Protein AF-A0A964KNL3-F1 (afdb_monomer)

pLDDT: mean 74.84, std 18.41, range [30.81, 94.81]

Nearest PDB structures (foldseek):
  7emg-assembly1_A  TM=8.734E-01  e=2.327E-05  Serratia marcescens
  3s55-assembly1_C  TM=8.716E-01  e=2.327E-05  Mycobacteroides abscessus ATCC 19977
  1q7b-assembly1_B  TM=8.696E-01  e=1.001E-04  Escherichia coli
  1h5q-assembly2_F  TM=8.194E-01  e=2.535E-04  Agaricus bisporus
  3u49-assembly2_D  TM=8.045E-01  e=1.982E-03  Bacillus subtilis

Radius of gyration: 16.19 Å; Cα contacts (8 Å, |Δi|>4): 170; chains: 1; bounding box: 47×32×43 Å

Foldseek 3Di:
DDDPAAEDEFEFDDDFAAPPDPPNPVSLVVSCCRQVVSLVVVCVVCVVVLLVVLHHEYEYAQAAQPPPDPDVDRDDPHRHPSVRVSSPNSVVVQVVVCVVCVRSHYHYYYDHDDPDPPD

Mean predicted aligned error: 9.39 Å

Structure (mmCIF, N/CA/C/O backbone):
data_AF-A0A964KNL3-F1
#
_entry.id   AF-A0A964KNL3-F1
#
loop_
_atom_site.group_PDB
_atom_site.id
_atom_site.type_symbol
_atom_site.label_atom_id
_atom_site.label_alt_id
_atom_site.label_comp_id
_atom_site.label_asym_id
_atom_site.label_entity_id
_atom_site.label_seq_id
_atom_site.pdbx_PDB_ins_code
_atom_site.Cartn_x
_atom_site.Cartn_y
_atom_site.Cartn_z
_atom_site.occupancy
_atom_site.B_iso_or_equiv
_atom_site.auth_seq_id
_atom_site.auth_comp_id
_atom_site.auth_asym_id
_atom_site.auth_atom_id
_atom_site.pdbx_PDB_model_num
ATOM 1 N N . MET A 1 1 ? -28.141 -3.282 12.807 1.00 38.22 1 MET A N 1
ATOM 2 C CA . MET A 1 1 ? -27.153 -4.122 12.101 1.00 38.22 1 MET A CA 1
ATOM 3 C C . MET A 1 1 ? -26.909 -3.483 10.739 1.00 38.22 1 MET A C 1
ATOM 5 O O . MET A 1 1 ? -27.804 -3.511 9.910 1.00 38.22 1 MET A O 1
ATOM 9 N N . SER A 1 2 ? -25.783 -2.789 10.554 1.00 30.81 2 SER A N 1
ATOM 10 C CA . SER A 1 2 ? -25.364 -2.246 9.253 1.00 30.81 2 SER A CA 1
ATOM 11 C C . SER A 1 2 ? -23.851 -2.375 9.176 1.00 30.81 2 SER A C 1
ATOM 13 O O . SER A 1 2 ? -23.124 -1.546 9.717 1.00 30.81 2 SER A O 1
ATOM 15 N N .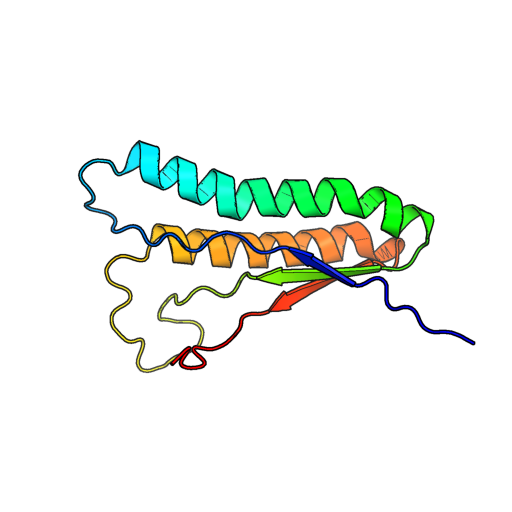 VAL A 1 3 ? -23.409 -3.463 8.556 1.00 38.88 3 VAL A N 1
ATOM 16 C CA . VAL A 1 3 ? -22.016 -3.740 8.213 1.00 38.88 3 VAL A CA 1
ATOM 17 C C . VAL A 1 3 ? -21.571 -2.655 7.229 1.00 38.88 3 VAL A C 1
ATOM 19 O O . VAL A 1 3 ? -22.085 -2.575 6.117 1.00 38.88 3 VAL A O 1
ATOM 22 N N . LYS A 1 4 ? -20.694 -1.750 7.662 1.00 43.31 4 LYS A N 1
ATOM 23 C CA . LYS A 1 4 ? -19.875 -0.947 6.753 1.00 43.31 4 LYS A CA 1
ATOM 24 C C . LYS A 1 4 ? -18.452 -1.418 6.979 1.00 43.31 4 LYS A C 1
ATOM 26 O O . LYS A 1 4 ? -17.779 -0.889 7.859 1.00 43.31 4 LYS A O 1
ATOM 31 N N . ASP A 1 5 ? -18.046 -2.445 6.244 1.00 50.97 5 ASP A N 1
ATOM 32 C CA . ASP A 1 5 ? -16.667 -2.923 6.257 1.00 50.97 5 ASP A CA 1
ATOM 33 C C . ASP A 1 5 ? -15.746 -1.737 5.932 1.00 50.97 5 ASP A C 1
ATOM 35 O O . ASP A 1 5 ? -15.858 -1.115 4.870 1.00 50.97 5 ASP A O 1
ATOM 39 N N . LYS A 1 6 ? -14.880 -1.354 6.877 1.00 68.06 6 LYS A N 1
ATOM 40 C CA . LYS A 1 6 ? -13.940 -0.233 6.719 1.00 68.06 6 LYS A CA 1
ATOM 41 C C . LYS A 1 6 ? -12.730 -0.721 5.938 1.00 68.06 6 LYS A C 1
ATOM 43 O O . LYS A 1 6 ? -11.676 -0.999 6.505 1.00 68.06 6 LYS A O 1
ATOM 48 N N . VAL A 1 7 ? -12.928 -0.874 4.635 1.00 74.19 7 VAL A N 1
ATOM 49 C CA . VAL A 1 7 ? -11.898 -1.332 3.705 1.00 74.19 7 VAL A CA 1
ATOM 50 C C . VAL A 1 7 ? -11.207 -0.125 3.079 1.00 74.19 7 VAL A C 1
ATOM 52 O O . VAL A 1 7 ? -11.860 0.710 2.455 1.00 74.19 7 VAL A O 1
ATOM 55 N N . VAL A 1 8 ? -9.883 -0.050 3.198 1.00 76.81 8 VAL A N 1
ATOM 56 C CA . VAL A 1 8 ? -9.057 0.910 2.454 1.00 76.81 8 VAL A CA 1
ATOM 57 C C . VAL A 1 8 ? -8.187 0.159 1.456 1.00 76.81 8 VAL A C 1
ATOM 59 O O . VAL A 1 8 ? -7.520 -0.808 1.815 1.00 76.81 8 VAL A O 1
ATOM 62 N N . VAL A 1 9 ? -8.176 0.614 0.202 1.00 76.62 9 VAL A N 1
ATOM 63 C CA . VAL A 1 9 ? -7.334 0.054 -0.863 1.00 76.62 9 VAL A CA 1
ATOM 64 C C . VAL A 1 9 ? -6.187 1.015 -1.158 1.00 76.62 9 VAL A C 1
ATOM 66 O O . VAL A 1 9 ? -6.420 2.173 -1.497 1.00 76.62 9 VAL A O 1
ATOM 69 N N . ILE A 1 10 ? -4.950 0.530 -1.058 1.00 74.81 10 ILE A N 1
ATOM 70 C CA . ILE A 1 10 ? -3.729 1.299 -1.308 1.00 74.81 10 ILE A CA 1
ATOM 71 C C . ILE A 1 10 ? -2.994 0.680 -2.501 1.00 74.81 10 ILE A C 1
ATOM 73 O O . ILE A 1 10 ? -2.502 -0.451 -2.447 1.00 74.81 10 ILE A O 1
ATOM 77 N N . SER A 1 11 ? -2.915 1.438 -3.597 1.00 63.72 11 SER A N 1
ATOM 78 C CA . SER A 1 11 ? -2.234 1.033 -4.830 1.00 63.72 11 SER A CA 1
ATOM 79 C C . SER A 1 11 ? -0.983 1.873 -5.068 1.00 63.72 11 SER A C 1
ATOM 81 O O . SER A 1 11 ? -1.066 3.094 -5.144 1.00 63.72 11 SER A O 1
ATOM 83 N N . GLY A 1 12 ? 0.158 1.215 -5.288 1.00 59.44 12 GLY A N 1
ATOM 84 C CA . GLY A 1 12 ? 1.319 1.835 -5.938 1.00 59.44 12 GLY A CA 1
ATOM 85 C C . GLY A 1 12 ? 1.100 2.000 -7.450 1.00 59.44 12 GLY A C 1
ATOM 86 O O . GLY A 1 12 ? 0.296 1.276 -8.044 1.00 59.44 12 GLY A O 1
ATOM 87 N N . GLY A 1 13 ? 1.813 2.935 -8.078 1.00 57.78 13 GLY A N 1
ATOM 88 C CA . GLY A 1 13 ? 1.765 3.177 -9.524 1.00 57.78 13 GLY A CA 1
ATOM 89 C C . GLY A 1 13 ? 2.446 2.075 -10.351 1.00 57.78 13 GLY A C 1
ATOM 90 O O . GLY A 1 13 ? 3.283 1.312 -9.863 1.00 57.78 13 GLY A O 1
ATOM 91 N N . ALA A 1 14 ? 2.092 1.970 -11.634 1.00 55.34 14 ALA A N 1
ATOM 92 C CA . ALA A 1 14 ? 2.738 1.050 -12.570 1.00 55.34 14 ALA A CA 1
ATOM 93 C C . ALA A 1 14 ? 3.836 1.777 -13.356 1.00 55.34 14 ALA A C 1
ATOM 95 O O . ALA A 1 14 ? 3.554 2.494 -14.311 1.00 55.34 14 ALA A O 1
ATOM 96 N N . VAL A 1 15 ? 5.092 1.587 -12.954 1.00 56.59 15 VAL A N 1
ATOM 97 C CA . VAL A 1 15 ? 6.265 1.995 -13.737 1.00 56.59 15 VAL A CA 1
ATOM 98 C C . VAL A 1 15 ? 7.262 0.837 -13.697 1.00 56.59 15 VAL A C 1
ATOM 100 O O . VAL A 1 15 ? 7.782 0.494 -12.635 1.00 56.59 15 VAL A O 1
ATOM 103 N N . ALA A 1 16 ? 7.465 0.190 -14.845 1.00 58.56 16 ALA A N 1
ATOM 104 C CA . ALA A 1 16 ? 8.464 -0.857 -15.034 1.00 58.56 16 ALA A CA 1
ATOM 105 C C . ALA A 1 16 ? 9.791 -0.223 -15.464 1.00 58.56 16 ALA A C 1
ATOM 107 O O . ALA A 1 16 ? 9.801 0.674 -16.306 1.00 58.56 16 ALA A O 1
ATOM 108 N N . LEU A 1 17 ? 10.893 -0.672 -14.863 1.00 57.78 17 LEU A N 1
ATOM 109 C CA . LEU A 1 17 ? 12.239 -0.199 -15.173 1.00 57.78 17 LEU A CA 1
ATOM 110 C C . LEU A 1 17 ? 13.178 -1.371 -15.396 1.00 57.78 17 LEU A C 1
ATOM 112 O O . LEU A 1 17 ? 13.269 -2.284 -14.564 1.00 57.78 17 LEU A O 1
ATOM 116 N N . ALA A 1 18 ? 13.875 -1.303 -16.527 1.00 60.44 18 ALA A N 1
ATOM 117 C CA . ALA A 1 18 ? 14.980 -2.178 -16.855 1.00 60.44 18 ALA A CA 1
ATOM 118 C C . ALA A 1 18 ? 16.244 -1.738 -16.114 1.00 60.44 18 ALA A C 1
ATOM 120 O O . ALA A 1 18 ? 16.448 -0.552 -15.865 1.00 60.44 18 ALA A O 1
ATOM 121 N N . ALA A 1 19 ? 17.084 -2.706 -15.752 1.00 60.03 19 ALA A N 1
ATOM 122 C CA . ALA A 1 19 ? 18.297 -2.455 -14.975 1.00 60.03 19 ALA A CA 1
ATOM 123 C C . ALA A 1 19 ? 19.370 -1.663 -15.751 1.00 60.03 19 ALA A C 1
ATOM 125 O O . ALA A 1 19 ? 20.289 -1.130 -15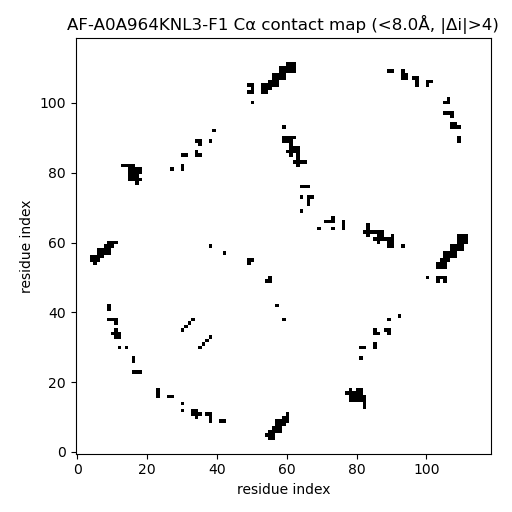.142 1.00 60.03 19 ALA A O 1
ATOM 126 N N . ASP A 1 20 ? 19.254 -1.578 -17.076 1.00 63.00 20 ASP A N 1
ATOM 127 C CA . ASP A 1 20 ? 20.190 -0.935 -18.002 1.0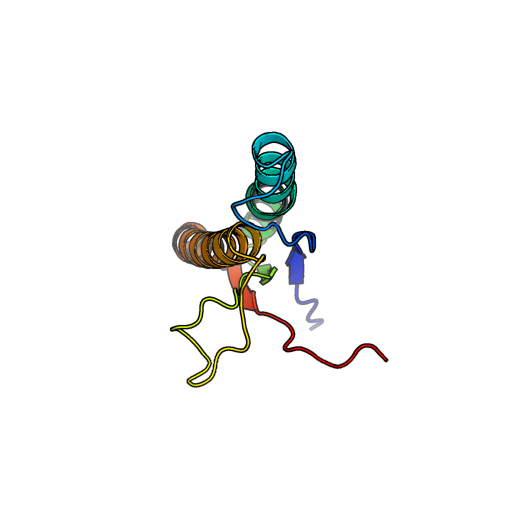0 63.00 20 ASP A CA 1
ATOM 128 C C . ASP A 1 20 ? 19.713 0.441 -18.510 1.00 63.00 20 ASP A C 1
ATOM 130 O O . ASP A 1 20 ? 20.281 0.990 -19.454 1.00 63.00 20 ASP A O 1
ATOM 134 N N . SER A 1 21 ? 18.674 1.029 -17.904 1.00 66.06 21 SER A N 1
ATOM 135 C CA . SER A 1 21 ? 18.131 2.314 -18.358 1.00 66.06 21 SER A CA 1
ATOM 136 C C . SER A 1 21 ? 19.114 3.481 -18.162 1.00 66.06 21 SER A C 1
ATOM 138 O O . SER A 1 21 ? 19.718 3.617 -17.102 1.00 66.06 21 SER A O 1
ATOM 140 N N . VAL A 1 22 ? 19.207 4.378 -19.152 1.00 59.31 22 VAL A N 1
ATOM 141 C CA . VAL A 1 22 ? 20.150 5.523 -19.190 1.00 59.31 22 VAL A CA 1
ATOM 142 C C . VAL A 1 22 ? 19.893 6.573 -18.084 1.00 59.31 22 VAL A C 1
ATOM 144 O O . VAL A 1 22 ? 20.790 7.338 -17.751 1.00 59.31 22 VAL A O 1
ATOM 147 N N . ASP A 1 23 ? 18.705 6.566 -17.467 1.00 69.50 23 ASP A N 1
ATOM 148 C CA . ASP A 1 23 ? 18.330 7.360 -16.277 1.00 69.50 23 ASP A CA 1
ATOM 149 C C . ASP A 1 23 ? 17.908 6.436 -15.113 1.00 69.50 23 ASP A C 1
ATOM 151 O O . ASP A 1 23 ? 16.826 6.556 -14.535 1.00 69.50 23 ASP A O 1
ATOM 155 N N . ALA A 1 24 ? 18.727 5.417 -14.824 1.00 71.69 24 ALA A N 1
ATOM 156 C CA . ALA A 1 24 ? 18.382 4.369 -13.862 1.00 71.69 24 ALA A CA 1
ATOM 157 C C . ALA A 1 24 ? 18.121 4.898 -12.449 1.00 71.69 24 ALA A C 1
ATOM 159 O O . ALA A 1 24 ? 17.192 4.422 -11.807 1.00 71.69 24 ALA A O 1
ATOM 160 N N . GLU A 1 25 ? 18.893 5.870 -11.960 1.00 80.19 25 GLU A N 1
ATOM 161 C CA . GLU A 1 25 ? 18.794 6.330 -10.570 1.00 80.19 25 GLU A CA 1
ATOM 162 C C . GLU A 1 25 ? 17.515 7.135 -10.307 1.00 80.19 25 GLU A C 1
ATOM 164 O O . GLU A 1 25 ? 16.744 6.789 -9.410 1.00 80.19 25 GLU A O 1
ATOM 169 N N . GLY A 1 26 ? 17.244 8.169 -11.113 1.00 82.00 26 GLY A N 1
ATOM 170 C CA . GLY A 1 26 ? 16.066 9.019 -10.934 1.00 82.00 26 GLY A CA 1
ATOM 171 C C . GLY A 1 26 ? 14.766 8.240 -11.122 1.00 82.00 26 GLY A C 1
ATOM 172 O O . GLY A 1 26 ? 13.818 8.370 -10.340 1.00 82.00 26 GLY A O 1
ATOM 173 N N . LEU A 1 27 ? 14.738 7.359 -12.124 1.00 77.88 27 LEU A N 1
ATOM 174 C CA . LEU A 1 27 ? 13.601 6.481 -12.349 1.00 77.88 27 LEU A CA 1
ATOM 175 C C . LEU A 1 27 ? 13.450 5.447 -11.225 1.00 77.88 27 LEU A C 1
ATOM 177 O O . LEU A 1 27 ? 12.332 5.241 -10.746 1.00 77.88 27 LEU A O 1
ATOM 181 N N . PHE A 1 28 ? 14.543 4.826 -10.767 1.00 82.12 28 PHE A N 1
ATOM 182 C CA . PHE A 1 28 ? 14.513 3.888 -9.643 1.00 82.12 28 PHE A CA 1
ATOM 183 C C . PHE A 1 28 ? 13.936 4.551 -8.394 1.00 82.12 28 PHE A C 1
ATOM 185 O O . PHE A 1 28 ? 12.981 4.025 -7.819 1.00 82.12 28 PHE A O 1
ATOM 192 N N . GLN A 1 29 ? 14.439 5.735 -8.031 1.00 86.69 29 GLN A N 1
ATOM 193 C CA . GLN A 1 29 ? 13.952 6.493 -6.881 1.00 86.69 29 GLN A CA 1
ATOM 194 C C . GLN A 1 29 ? 12.456 6.790 -7.009 1.00 86.69 29 GLN A C 1
ATOM 196 O O . GLN A 1 29 ? 11.694 6.514 -6.087 1.00 86.69 29 GLN A O 1
ATOM 201 N N . LYS A 1 30 ? 11.997 7.227 -8.187 1.00 84.81 30 LYS A N 1
ATOM 202 C CA . LYS A 1 30 ? 10.572 7.481 -8.439 1.00 84.81 30 LYS A CA 1
ATOM 203 C C . LYS A 1 30 ? 9.701 6.240 -8.225 1.00 84.81 30 LYS A C 1
ATOM 205 O O . LYS A 1 30 ? 8.593 6.356 -7.695 1.00 84.81 30 LYS A O 1
ATOM 210 N N . VAL A 1 31 ? 10.170 5.058 -8.630 1.00 83.31 31 VAL A N 1
ATOM 211 C CA . VAL A 1 31 ? 9.439 3.796 -8.428 1.00 83.31 31 VAL A CA 1
ATOM 212 C C . VAL A 1 31 ? 9.406 3.401 -6.956 1.00 83.31 31 VAL A C 1
ATOM 214 O O . VAL A 1 31 ? 8.350 2.996 -6.469 1.00 83.31 31 VAL A O 1
ATOM 217 N N . ILE A 1 32 ? 10.514 3.561 -6.232 1.00 87.62 32 ILE A N 1
ATOM 218 C CA . ILE A 1 32 ? 10.574 3.327 -4.784 1.00 87.62 32 ILE A CA 1
ATOM 219 C C . ILE A 1 32 ? 9.637 4.282 -4.038 1.00 87.62 32 ILE A C 1
ATOM 221 O O . ILE A 1 32 ? 8.813 3.826 -3.242 1.00 87.62 32 ILE A O 1
ATOM 225 N N . ASP A 1 33 ? 9.700 5.577 -4.344 1.00 89.38 33 ASP A N 1
ATOM 226 C CA . ASP A 1 33 ? 8.888 6.609 -3.700 1.00 89.38 33 ASP A CA 1
ATOM 227 C C . ASP A 1 33 ? 7.398 6.380 -3.948 1.00 89.38 33 ASP A C 1
ATOM 229 O O . ASP A 1 33 ? 6.580 6.401 -3.031 1.00 89.38 33 ASP A O 1
ATOM 233 N N . THR A 1 34 ? 7.026 6.089 -5.193 1.00 85.69 34 THR A N 1
ATOM 234 C CA . THR A 1 34 ? 5.616 5.881 -5.534 1.00 85.69 34 THR A CA 1
ATOM 235 C C . THR A 1 34 ? 5.081 4.593 -4.913 1.00 85.69 34 THR A C 1
ATOM 237 O O . THR A 1 34 ? 3.985 4.579 -4.354 1.00 85.69 34 THR A O 1
ATOM 240 N N . ASN A 1 35 ? 5.831 3.493 -5.014 1.00 87.00 35 ASN A N 1
ATOM 241 C CA . ASN A 1 35 ? 5.302 2.179 -4.665 1.00 87.00 35 ASN A CA 1
ATOM 242 C C . ASN A 1 35 ? 5.499 1.849 -3.193 1.00 87.00 35 ASN A C 1
ATOM 244 O O . ASN A 1 35 ? 4.542 1.456 -2.533 1.00 87.00 35 ASN A O 1
ATOM 248 N N . ILE A 1 36 ? 6.717 1.985 -2.673 1.00 90.12 36 ILE A N 1
ATOM 249 C CA . ILE A 1 36 ? 7.030 1.599 -1.295 1.00 90.12 36 ILE A CA 1
ATOM 250 C C . ILE A 1 36 ? 6.659 2.738 -0.352 1.00 90.12 36 ILE A C 1
ATOM 252 O O . ILE A 1 36 ? 5.839 2.535 0.544 1.00 90.12 36 ILE A O 1
ATOM 256 N N . VAL A 1 37 ? 7.211 3.936 -0.574 1.00 92.44 37 VAL A N 1
ATOM 257 C CA . VAL A 1 37 ? 6.994 5.076 0.334 1.00 92.44 37 VAL A CA 1
ATOM 258 C C . VAL A 1 37 ? 5.523 5.488 0.327 1.00 92.44 37 VAL A C 1
ATOM 260 O O . VAL A 1 37 ? 4.929 5.625 1.393 1.00 92.44 37 VAL A O 1
ATOM 263 N N . GLY A 1 38 ? 4.897 5.584 -0.849 1.00 90.12 38 GLY A N 1
ATOM 264 C CA . GLY A 1 38 ? 3.466 5.865 -0.975 1.00 90.12 38 GLY A CA 1
ATOM 265 C C . GLY A 1 38 ? 2.584 4.852 -0.238 1.00 90.12 38 GLY A C 1
ATOM 266 O O . GLY A 1 38 ? 1.670 5.249 0.485 1.00 90.12 38 GLY A O 1
ATOM 267 N N . THR A 1 39 ? 2.887 3.552 -0.347 1.00 90.88 39 THR A N 1
ATOM 268 C CA . THR A 1 39 ? 2.125 2.516 0.370 1.00 90.88 39 THR A CA 1
ATOM 269 C C . THR A 1 39 ? 2.304 2.633 1.881 1.00 90.88 39 THR A C 1
ATOM 271 O O . THR A 1 39 ? 1.316 2.614 2.613 1.00 90.88 39 THR A O 1
ATOM 274 N N . PHE A 1 40 ? 3.542 2.802 2.349 1.00 93.62 40 PHE A N 1
ATOM 275 C CA . PHE A 1 40 ? 3.836 2.992 3.769 1.00 93.62 40 PHE A CA 1
ATOM 276 C C . PHE A 1 40 ? 3.105 4.207 4.348 1.00 93.62 40 PHE A C 1
ATOM 278 O O . PHE A 1 40 ? 2.464 4.097 5.390 1.00 93.62 40 PHE A O 1
ATOM 285 N N . LEU A 1 41 ? 3.153 5.353 3.663 1.00 94.12 41 LEU A N 1
ATOM 286 C CA . LEU A 1 41 ? 2.465 6.563 4.113 1.00 94.12 41 LEU A CA 1
ATOM 287 C C . LEU A 1 41 ? 0.946 6.369 4.145 1.00 94.12 41 LEU A C 1
ATOM 289 O O . LEU A 1 41 ? 0.304 6.788 5.107 1.00 94.12 41 LEU A O 1
ATOM 293 N N . GLY A 1 42 ? 0.375 5.693 3.144 1.00 91.12 42 GLY A N 1
ATOM 294 C CA . GLY A 1 42 ? -1.047 5.351 3.134 1.00 91.12 42 GLY A CA 1
ATOM 295 C C . GLY A 1 42 ? -1.453 4.527 4.357 1.00 91.12 42 GLY A C 1
ATOM 296 O O . GLY A 1 42 ? -2.419 4.874 5.032 1.00 91.12 42 GLY A O 1
ATOM 297 N N . VAL A 1 43 ? -0.680 3.486 4.686 1.00 92.75 43 VAL A N 1
ATOM 298 C CA . VAL A 1 43 ? -0.903 2.666 5.887 1.00 92.75 43 VAL A CA 1
ATOM 299 C C . VAL A 1 43 ? -0.776 3.525 7.146 1.00 92.75 43 VAL A C 1
ATOM 301 O O . VAL A 1 43 ? -1.727 3.619 7.918 1.00 92.75 43 VAL A O 1
ATOM 304 N N . LYS A 1 44 ? 0.349 4.235 7.304 1.00 94.50 44 LYS A N 1
ATOM 305 C CA . LYS A 1 44 ? 0.646 5.096 8.459 1.00 94.50 44 LYS A CA 1
ATOM 306 C C . LYS A 1 44 ? -0.483 6.074 8.788 1.00 94.50 44 LYS A C 1
ATOM 308 O O . LYS A 1 44 ? -0.746 6.329 9.957 1.00 94.50 44 LYS A O 1
ATOM 313 N N . HIS A 1 45 ? -1.110 6.673 7.779 1.00 93.88 45 HIS A N 1
ATOM 314 C CA . HIS A 1 45 ? -2.157 7.671 8.000 1.00 93.88 45 HIS A CA 1
ATOM 315 C C . HIS A 1 45 ? -3.529 7.067 8.312 1.00 93.88 45 HIS A C 1
ATOM 317 O O . HIS A 1 45 ? -4.351 7.732 8.938 1.00 93.88 45 HIS A O 1
ATOM 323 N N . VAL A 1 46 ? -3.780 5.828 7.890 1.00 93.06 46 VAL A N 1
ATOM 324 C CA . VAL A 1 46 ? -5.053 5.131 8.114 1.00 93.06 46 VAL A CA 1
ATOM 325 C C . VAL A 1 46 ? -5.069 4.398 9.455 1.00 93.06 46 VAL A C 1
ATOM 327 O O . VAL A 1 46 ? -6.120 4.349 10.097 1.00 93.06 46 VAL A O 1
ATOM 330 N N . LEU A 1 47 ? -3.919 3.874 9.890 1.00 93.56 47 LEU A N 1
ATOM 331 C CA . LEU A 1 47 ? -3.794 3.061 11.101 1.00 93.56 47 LEU A CA 1
ATOM 332 C C . LEU A 1 47 ? -4.400 3.708 12.357 1.00 93.56 47 LEU A C 1
ATOM 334 O O . LEU A 1 47 ? -5.306 3.093 12.918 1.00 93.56 47 LEU A O 1
ATOM 338 N N . PRO A 1 48 ? -4.092 4.972 12.724 1.00 94.19 48 PRO A N 1
ATOM 339 C CA . PRO A 1 48 ? -4.640 5.566 13.948 1.00 94.19 48 PRO A CA 1
ATOM 340 C C . PRO A 1 48 ? -6.174 5.608 13.979 1.00 94.19 48 PRO A C 1
ATOM 342 O O . PRO A 1 48 ? -6.795 5.516 15.037 1.00 94.19 48 PRO A O 1
ATOM 345 N N . TYR A 1 49 ? -6.814 5.746 12.811 1.00 93.31 49 TYR A N 1
ATOM 346 C CA . TYR A 1 49 ? -8.271 5.721 12.716 1.00 93.31 49 TYR A CA 1
ATOM 347 C C . TYR A 1 49 ? -8.825 4.310 12.937 1.00 93.31 49 TYR A C 1
ATOM 349 O O . TYR A 1 49 ? -9.799 4.152 13.672 1.00 93.31 49 TYR A O 1
ATOM 357 N N . MET A 1 50 ? -8.212 3.288 12.334 1.00 94.00 50 MET A N 1
ATOM 358 C CA . MET A 1 50 ? -8.633 1.891 12.498 1.00 94.00 50 MET A CA 1
ATOM 359 C C . MET A 1 50 ? -8.377 1.376 13.919 1.00 94.00 50 MET A C 1
ATOM 361 O O . MET A 1 50 ? -9.271 0.771 14.507 1.00 94.00 50 MET A O 1
ATOM 365 N N . GLU A 1 51 ? -7.223 1.706 14.503 1.00 94.81 51 GLU A N 1
ATOM 366 C CA . GLU A 1 51 ? -6.880 1.428 15.904 1.00 94.81 51 GLU A CA 1
ATOM 367 C C . GLU A 1 51 ? -7.915 2.025 16.863 1.00 94.81 51 GLU A C 1
ATOM 369 O O . GLU A 1 51 ? -8.450 1.326 17.720 1.00 94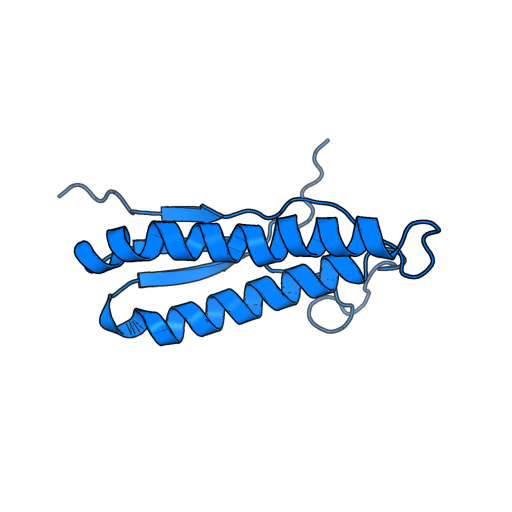.81 51 GLU A O 1
ATOM 374 N N . SER A 1 52 ? -8.287 3.301 16.673 1.00 94.69 52 SER A N 1
ATOM 375 C CA . SER A 1 52 ? -9.291 3.969 17.520 1.00 94.69 52 SER A CA 1
ATOM 376 C C . SER A 1 52 ? -10.671 3.300 17.492 1.00 94.69 52 SER A C 1
ATOM 378 O O . SER A 1 52 ? -11.488 3.502 18.391 1.00 94.69 52 SER A O 1
ATOM 380 N N . LEU A 1 53 ? -10.940 2.513 16.450 1.00 92.31 53 LEU A N 1
ATOM 381 C CA . LEU A 1 53 ? -12.191 1.792 16.244 1.00 92.31 53 LEU A CA 1
ATOM 382 C C . LEU A 1 53 ? -12.076 0.307 16.590 1.00 92.31 53 LEU A C 1
ATOM 384 O O . LEU A 1 53 ? -13.103 -0.372 16.589 1.00 92.31 53 LEU A O 1
ATOM 388 N N . ASN A 1 54 ? -10.859 -0.174 16.863 1.00 93.88 54 ASN A N 1
ATOM 389 C CA . ASN A 1 54 ? -10.515 -1.579 17.050 1.00 93.88 54 ASN A CA 1
ATOM 390 C C . ASN A 1 54 ? -11.079 -2.483 15.932 1.00 93.88 54 ASN A C 1
ATOM 392 O O . ASN A 1 54 ? -11.654 -3.547 16.191 1.00 93.88 54 ASN A O 1
ATOM 396 N N . ASP A 1 55 ? -11.032 -1.983 14.695 1.00 92.38 55 ASP A N 1
ATOM 397 C CA . ASP A 1 55 ? -11.625 -2.623 13.522 1.00 92.38 55 ASP A CA 1
ATOM 398 C C . ASP A 1 55 ? -11.152 -1.946 12.227 1.00 92.38 55 ASP A C 1
ATOM 400 O O . ASP A 1 55 ? -11.258 -0.721 12.070 1.00 92.38 55 ASP A O 1
ATOM 404 N N . GLY A 1 56 ? -10.688 -2.741 11.262 1.00 91.81 56 GLY A N 1
ATOM 405 C CA . GLY A 1 56 ? -10.319 -2.234 9.945 1.00 91.81 56 GLY A CA 1
ATOM 406 C C . GLY A 1 56 ? -9.697 -3.271 9.018 1.00 91.81 56 GLY A C 1
ATOM 407 O O . GLY A 1 56 ? -9.047 -4.224 9.447 1.00 91.81 56 GLY A O 1
ATOM 408 N N . HIS A 1 57 ? -9.863 -3.050 7.714 1.00 93.25 57 HIS A N 1
ATOM 409 C CA . HIS A 1 57 ? -9.242 -3.862 6.675 1.00 93.25 57 HIS A CA 1
ATOM 410 C C . HIS A 1 57 ? -8.461 -2.980 5.698 1.00 93.25 57 HIS A C 1
ATOM 412 O O . HIS A 1 57 ? -9.005 -2.057 5.094 1.00 93.25 57 HIS A O 1
ATOM 418 N N . ILE A 1 58 ? -7.188 -3.293 5.485 1.00 92.00 58 ILE A N 1
ATOM 419 C CA . ILE A 1 58 ? -6.332 -2.633 4.499 1.00 92.00 58 ILE A CA 1
ATOM 420 C C . ILE A 1 58 ? -5.998 -3.639 3.399 1.00 92.00 58 ILE A C 1
ATOM 422 O O . ILE A 1 58 ? -5.547 -4.750 3.666 1.00 92.00 58 ILE A O 1
ATOM 426 N N . ILE A 1 59 ? -6.189 -3.249 2.143 1.00 89.88 59 ILE A N 1
ATOM 427 C CA . ILE A 1 59 ? -5.800 -4.030 0.969 1.00 89.88 59 ILE A CA 1
ATOM 428 C C . ILE A 1 59 ? -4.669 -3.292 0.260 1.00 89.88 59 ILE A C 1
ATOM 430 O O . ILE A 1 59 ? -4.839 -2.150 -0.162 1.00 89.88 59 ILE A O 1
ATOM 434 N N . VAL A 1 60 ? -3.527 -3.953 0.088 1.00 87.25 60 VAL A N 1
ATOM 435 C CA . VAL A 1 60 ? -2.385 -3.436 -0.676 1.00 87.25 60 VAL A CA 1
ATOM 436 C C . VAL A 1 60 ? -2.116 -4.290 -1.912 1.00 87.25 60 VAL A C 1
ATOM 438 O O . VAL A 1 60 ? -2.375 -5.495 -1.926 1.00 87.25 60 VAL A O 1
ATOM 441 N N . PHE A 1 61 ? -1.549 -3.684 -2.955 1.00 83.88 61 PHE A N 1
ATOM 442 C CA . PHE A 1 61 ? -1.186 -4.404 -4.180 1.00 83.88 61 PHE A CA 1
ATOM 443 C C . PHE A 1 61 ? 0.303 -4.750 -4.248 1.00 83.88 61 PHE A C 1
ATOM 445 O O . PHE A 1 61 ? 1.108 -3.954 -4.745 1.00 83.88 61 PHE A O 1
ATOM 452 N N . GLY A 1 62 ? 0.654 -5.954 -3.778 1.00 71.12 62 GLY A N 1
ATOM 453 C CA . GLY A 1 62 ? 2.038 -6.403 -3.563 1.00 71.12 62 GLY A CA 1
ATOM 454 C C . GLY A 1 62 ? 2.462 -7.691 -4.279 1.00 71.12 62 GLY A C 1
ATOM 455 O O . GLY A 1 62 ? 3.445 -8.305 -3.878 1.00 71.12 62 GLY A O 1
ATOM 456 N N . GLN A 1 63 ? 1.767 -8.161 -5.317 1.00 69.38 63 GLN A N 1
ATOM 457 C CA . GLN A 1 63 ? 2.284 -9.300 -6.092 1.00 69.38 63 GLN A CA 1
ATOM 458 C C . GLN A 1 63 ? 3.226 -8.822 -7.199 1.00 69.38 63 GLN A C 1
ATOM 460 O O . GLN A 1 63 ? 2.879 -7.941 -7.982 1.00 69.38 63 GLN A O 1
ATOM 465 N N . GLY A 1 64 ? 4.439 -9.374 -7.220 1.00 60.66 64 GLY A N 1
ATOM 466 C CA . GLY A 1 64 ? 5.438 -9.144 -8.261 1.00 60.66 64 GLY A CA 1
ATOM 467 C C . GLY A 1 64 ? 5.625 -10.400 -9.104 1.00 60.66 64 GLY A C 1
ATOM 468 O O . GLY A 1 64 ? 5.587 -11.510 -8.576 1.00 60.66 64 GLY A O 1
ATOM 469 N N . ASN A 1 65 ? 5.869 -10.227 -10.403 1.00 54.09 65 ASN A N 1
ATOM 470 C CA . ASN A 1 65 ? 6.172 -11.318 -11.334 1.00 54.09 65 ASN A CA 1
ATOM 471 C C . ASN A 1 65 ? 7.654 -11.718 -11.253 1.00 54.09 65 ASN A C 1
ATOM 473 O O . ASN A 1 65 ? 8.369 -11.698 -12.258 1.00 54.09 65 ASN A O 1
ATOM 477 N N . VAL A 1 66 ? 8.133 -12.059 -10.053 1.00 53.94 66 VAL A N 1
ATOM 478 C CA . VAL A 1 66 ? 9.429 -12.735 -9.942 1.00 53.94 66 VAL A CA 1
ATOM 479 C C . VAL A 1 66 ? 9.196 -14.203 -10.261 1.00 53.94 66 VAL A C 1
ATOM 481 O O . VAL A 1 66 ? 8.363 -14.864 -9.639 1.00 53.94 66 VAL A O 1
ATOM 484 N N . SER A 1 67 ? 9.913 -14.657 -11.283 1.00 50.16 67 SER A N 1
ATOM 485 C CA . SER A 1 67 ? 9.787 -15.900 -12.049 1.00 50.16 67 SER A CA 1
ATOM 486 C C . SER A 1 67 ? 9.658 -17.200 -11.255 1.00 50.16 67 SER A C 1
ATOM 488 O O . SER A 1 67 ? 9.340 -18.227 -11.836 1.00 50.16 67 SER A O 1
ATOM 490 N N . GLU A 1 68 ? 9.873 -17.185 -9.944 1.00 47.03 68 GLU A N 1
ATOM 491 C CA . GLU A 1 68 ? 9.971 -18.401 -9.140 1.00 47.03 68 GLU A CA 1
ATOM 492 C C . GLU A 1 68 ? 8.728 -18.699 -8.295 1.00 47.03 68 GLU A C 1
ATOM 494 O O . GLU A 1 68 ? 8.504 -19.850 -7.936 1.00 47.03 68 GLU A O 1
ATOM 499 N N . GLN A 1 69 ? 7.887 -17.707 -7.971 1.00 49.06 69 GLN A N 1
ATOM 500 C CA . GLN A 1 69 ? 6.861 -17.910 -6.934 1.00 49.06 69 GLN A CA 1
ATOM 501 C C . GLN A 1 69 ? 5.461 -18.289 -7.436 1.00 49.06 69 GLN A C 1
ATOM 503 O O . GLN A 1 69 ? 4.630 -18.682 -6.615 1.00 49.06 69 GLN A O 1
ATOM 508 N N . ARG A 1 70 ? 5.147 -18.170 -8.736 1.00 50.00 70 ARG A N 1
ATOM 509 C CA . ARG A 1 70 ? 3.758 -18.396 -9.202 1.00 50.00 70 ARG A CA 1
ATOM 510 C C . ARG A 1 70 ? 3.577 -18.961 -10.614 1.00 50.00 70 ARG A C 1
ATOM 512 O O . ARG A 1 70 ? 2.463 -19.352 -10.939 1.00 50.00 70 ARG A O 1
ATOM 519 N N . ASN A 1 71 ? 4.616 -19.034 -11.449 1.00 46.91 71 ASN A N 1
ATOM 520 C CA . ASN A 1 71 ? 4.470 -19.497 -12.831 1.00 46.91 71 ASN A CA 1
ATOM 521 C C . ASN A 1 71 ? 5.674 -20.361 -13.259 1.00 46.91 71 ASN A C 1
ATOM 523 O O . ASN A 1 71 ? 6.771 -19.819 -13.339 1.00 46.91 71 ASN A O 1
ATOM 527 N N . PRO A 1 72 ? 5.491 -21.663 -13.565 1.00 50.47 72 PRO A N 1
ATOM 528 C CA . PRO A 1 72 ? 6.546 -22.529 -14.108 1.00 50.47 72 PRO A CA 1
ATOM 529 C C . PRO A 1 72 ? 7.097 -22.061 -15.465 1.00 50.47 72 PRO A C 1
ATOM 531 O O . PRO A 1 72 ? 8.185 -22.469 -15.852 1.00 50.47 72 PRO A O 1
ATOM 534 N N . ASN A 1 73 ? 6.348 -21.212 -16.179 1.00 46.97 73 ASN A N 1
ATOM 535 C CA . ASN A 1 73 ? 6.736 -20.556 -17.427 1.00 46.97 73 ASN A CA 1
ATOM 536 C C . ASN A 1 73 ? 6.554 -19.039 -17.287 1.00 46.97 73 ASN A C 1
ATOM 538 O O . ASN A 1 73 ? 5.599 -18.467 -17.829 1.00 46.97 73 ASN A O 1
ATOM 542 N N . PRO A 1 74 ? 7.430 -18.364 -16.533 1.00 52.59 74 PRO A N 1
ATOM 543 C CA . PRO A 1 74 ? 7.387 -16.921 -16.450 1.00 52.59 74 PRO A CA 1
ATOM 544 C C . PRO A 1 74 ? 7.708 -16.378 -17.845 1.00 52.59 74 PRO A C 1
ATOM 546 O O . PRO A 1 74 ? 8.801 -16.588 -18.371 1.00 52.59 74 PRO A O 1
ATOM 549 N N . GLY A 1 75 ? 6.736 -15.710 -18.473 1.00 48.31 75 GLY A N 1
ATOM 550 C CA . GLY A 1 75 ? 7.020 -14.884 -19.645 1.00 48.31 75 GLY A CA 1
ATOM 551 C C . GLY A 1 75 ? 8.153 -13.904 -19.312 1.00 48.31 75 GLY A C 1
ATOM 552 O O . GLY A 1 75 ? 8.365 -13.610 -18.134 1.00 48.31 75 GLY A O 1
ATOM 553 N N . PRO A 1 76 ? 8.915 -13.420 -20.303 1.00 46.47 76 PRO A N 1
ATOM 554 C CA . PRO A 1 76 ? 10.129 -12.654 -20.045 1.00 46.47 76 PRO A CA 1
ATOM 555 C C . PRO A 1 76 ? 9.847 -11.440 -19.143 1.00 46.47 76 PRO A C 1
ATOM 557 O O . PRO A 1 76 ? 9.271 -10.453 -19.585 1.00 46.47 76 PRO A O 1
ATOM 560 N N . SER A 1 77 ? 10.305 -11.492 -17.886 1.00 54.91 77 SER A N 1
ATOM 561 C CA . SER A 1 77 ? 10.290 -10.372 -16.924 1.00 54.91 77 SER A CA 1
ATOM 562 C C . SER A 1 77 ? 11.396 -9.339 -17.207 1.00 54.91 77 SER A C 1
ATOM 564 O O . SER A 1 77 ? 11.802 -8.573 -16.327 1.00 54.91 77 SER A O 1
ATOM 566 N N . ILE A 1 78 ? 11.948 -9.357 -18.423 1.00 50.19 78 ILE A N 1
ATOM 567 C CA . ILE A 1 78 ? 13.046 -8.491 -18.850 1.00 50.19 78 ILE A CA 1
ATOM 568 C C . ILE A 1 78 ? 12.510 -7.058 -18.855 1.00 50.19 78 ILE A C 1
ATOM 570 O O . ILE A 1 78 ? 11.570 -6.744 -19.577 1.00 50.19 78 ILE A O 1
ATOM 574 N N . GLY A 1 79 ? 13.087 -6.196 -18.017 1.00 57.34 79 GLY A N 1
ATOM 575 C CA . GLY A 1 79 ? 12.686 -4.791 -17.925 1.00 57.34 79 GLY A CA 1
ATOM 576 C C . GLY A 1 79 ? 11.772 -4.418 -16.752 1.00 57.34 79 GLY A C 1
ATOM 577 O O . GLY A 1 79 ? 11.318 -3.279 -16.690 1.00 57.34 79 GLY A O 1
ATOM 578 N N . SER A 1 80 ? 11.488 -5.331 -15.811 1.00 67.38 80 SER A N 1
ATOM 579 C CA . SER A 1 80 ? 10.602 -5.058 -14.662 1.00 67.38 80 SER A CA 1
ATOM 580 C C . SER A 1 80 ? 11.229 -5.329 -13.291 1.00 67.38 80 SER A C 1
ATOM 582 O O . SER A 1 80 ? 10.496 -5.527 -12.317 1.00 67.38 80 SER A O 1
ATOM 584 N N . ALA A 1 81 ? 12.561 -5.353 -13.186 1.00 74.25 81 ALA A N 1
ATOM 585 C CA . ALA A 1 81 ? 13.270 -5.730 -11.959 1.00 74.25 81 ALA A CA 1
ATOM 586 C C . ALA A 1 81 ? 12.864 -4.842 -10.771 1.00 74.25 81 ALA A C 1
ATOM 588 O O . ALA A 1 81 ? 12.349 -5.345 -9.771 1.00 74.25 81 ALA A O 1
ATOM 589 N N . THR A 1 82 ? 12.983 -3.520 -10.923 1.00 77.38 82 THR A N 1
ATOM 590 C CA . THR A 1 82 ? 12.634 -2.548 -9.875 1.00 77.38 82 THR A CA 1
ATOM 591 C C . THR A 1 82 ? 11.170 -2.665 -9.468 1.00 77.38 82 THR A C 1
ATOM 593 O O . THR A 1 82 ? 10.854 -2.781 -8.286 1.00 77.38 82 THR A O 1
ATOM 596 N N . TYR A 1 83 ? 10.265 -2.724 -10.449 1.00 77.94 83 TYR A N 1
ATOM 597 C CA . TYR A 1 83 ? 8.836 -2.895 -10.196 1.00 77.94 83 TYR A CA 1
ATOM 598 C C . TYR A 1 83 ? 8.554 -4.166 -9.384 1.00 77.94 83 TYR A C 1
ATOM 600 O O . TYR A 1 83 ? 7.874 -4.111 -8.359 1.00 77.94 83 TYR A O 1
ATOM 608 N N . SER A 1 84 ? 9.135 -5.297 -9.788 1.00 78.12 84 SER A N 1
ATOM 609 C CA . SER A 1 84 ? 8.918 -6.594 -9.138 1.00 78.12 84 SER A CA 1
ATOM 610 C C . SER A 1 84 ? 9.421 -6.599 -7.693 1.00 78.12 84 SER A C 1
ATOM 612 O O . SER A 1 84 ? 8.717 -7.087 -6.807 1.00 78.12 84 SER A O 1
ATOM 614 N N . VAL A 1 85 ? 10.580 -5.978 -7.438 1.00 81.94 85 VAL A N 1
ATOM 615 C CA . VAL A 1 85 ? 11.119 -5.781 -6.083 1.00 81.94 85 VAL A CA 1
ATOM 616 C C . VAL A 1 85 ? 10.166 -4.942 -5.236 1.00 81.94 85 VAL A C 1
ATOM 618 O O . VAL A 1 85 ? 9.843 -5.344 -4.119 1.00 81.94 85 VAL A O 1
ATOM 621 N N . THR A 1 86 ? 9.642 -3.826 -5.760 1.00 84.94 86 THR A N 1
ATOM 622 C CA . THR A 1 86 ? 8.705 -2.994 -4.983 1.00 84.94 86 THR A CA 1
ATOM 623 C C . THR A 1 86 ? 7.432 -3.735 -4.599 1.00 84.94 86 THR A C 1
ATOM 625 O O . THR A 1 86 ? 6.921 -3.547 -3.499 1.00 84.94 86 THR A O 1
ATOM 628 N N . LYS A 1 87 ? 6.933 -4.627 -5.460 1.00 84.56 87 LYS A N 1
ATOM 629 C CA . LYS A 1 87 ? 5.759 -5.440 -5.140 1.00 84.56 87 LYS A CA 1
ATOM 630 C C . LYS A 1 87 ? 6.052 -6.442 -4.026 1.00 84.56 87 LYS A C 1
ATOM 632 O O . LYS A 1 87 ? 5.303 -6.479 -3.053 1.00 84.56 87 LYS A O 1
ATOM 637 N N . ILE A 1 88 ? 7.176 -7.157 -4.095 1.00 85.50 88 ILE A N 1
ATOM 638 C CA . ILE A 1 88 ? 7.618 -8.036 -2.998 1.00 85.50 88 ILE A CA 1
ATOM 639 C C . ILE A 1 88 ? 7.759 -7.249 -1.689 1.00 85.50 88 ILE A C 1
ATOM 641 O O . ILE A 1 88 ? 7.277 -7.706 -0.653 1.00 85.50 88 ILE A O 1
ATOM 645 N N . ALA A 1 89 ? 8.349 -6.053 -1.737 1.00 88.75 89 ALA A N 1
ATOM 646 C CA . ALA A 1 89 ? 8.488 -5.189 -0.568 1.00 88.75 89 ALA A CA 1
ATOM 647 C C . ALA A 1 89 ? 7.124 -4.801 0.030 1.00 88.75 89 ALA A C 1
ATOM 649 O O . ALA A 1 89 ? 6.941 -4.907 1.238 1.00 88.75 89 ALA A O 1
ATOM 650 N N . ILE A 1 90 ? 6.135 -4.447 -0.799 1.00 88.88 90 ILE A N 1
ATOM 651 C CA . ILE A 1 90 ? 4.760 -4.169 -0.346 1.00 88.88 90 ILE A CA 1
ATOM 652 C C . ILE A 1 90 ? 4.134 -5.397 0.333 1.00 88.88 90 ILE A C 1
ATOM 654 O O . ILE A 1 90 ? 3.436 -5.260 1.335 1.00 88.88 90 ILE A O 1
ATOM 658 N N . ARG A 1 91 ? 4.382 -6.613 -0.173 1.00 86.81 91 ARG A N 1
ATOM 659 C CA . ARG A 1 91 ? 3.895 -7.848 0.464 1.00 86.81 91 ARG A CA 1
ATOM 660 C C . ARG A 1 91 ? 4.540 -8.085 1.829 1.00 86.81 91 ARG A C 1
ATOM 662 O O . ARG A 1 91 ? 3.838 -8.474 2.759 1.00 86.81 91 ARG A O 1
ATOM 669 N N . ALA A 1 92 ? 5.847 -7.863 1.939 1.00 90.56 92 ALA A N 1
ATOM 670 C CA . ALA A 1 92 ? 6.559 -7.967 3.208 1.00 90.56 92 ALA A CA 1
ATOM 671 C C . ALA A 1 92 ? 6.058 -6.918 4.213 1.00 90.56 92 ALA A C 1
ATOM 673 O O . ALA A 1 92 ? 5.753 -7.270 5.349 1.00 90.56 92 ALA A O 1
ATOM 674 N N . LEU A 1 93 ? 5.873 -5.671 3.764 1.00 91.50 93 LEU A N 1
ATOM 675 C CA . LEU A 1 93 ? 5.290 -4.590 4.559 1.00 91.50 93 LEU A CA 1
ATOM 676 C C . LEU A 1 93 ? 3.904 -4.971 5.089 1.00 91.50 93 LEU A C 1
ATOM 678 O O . LEU A 1 93 ? 3.664 -4.862 6.284 1.00 91.50 93 LEU A O 1
ATOM 6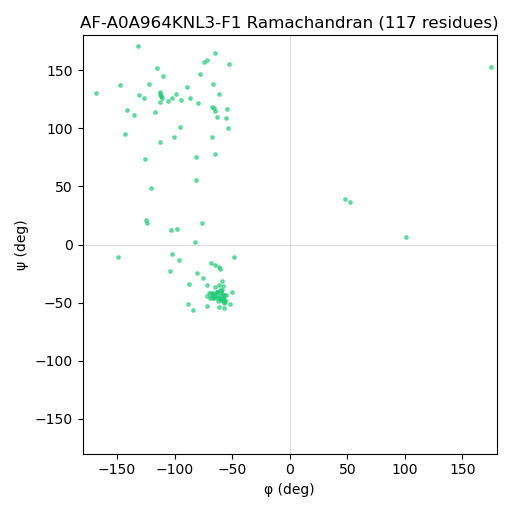82 N N . ALA A 1 94 ? 3.014 -5.475 4.229 1.00 90.69 94 ALA A N 1
ATOM 683 C CA . ALA A 1 94 ? 1.685 -5.921 4.645 1.00 90.69 94 ALA A CA 1
ATOM 684 C C . ALA A 1 94 ? 1.755 -6.958 5.766 1.00 90.69 94 ALA A C 1
ATOM 686 O O . ALA A 1 94 ? 0.996 -6.881 6.724 1.00 90.69 94 ALA A O 1
ATOM 687 N N . ARG A 1 95 ? 2.672 -7.927 5.650 1.00 90.88 95 ARG A N 1
ATOM 688 C CA . ARG A 1 95 ? 2.820 -8.975 6.658 1.00 90.88 95 ARG A CA 1
ATOM 689 C C . ARG A 1 95 ? 3.307 -8.419 7.993 1.00 90.88 95 ARG A C 1
ATOM 691 O O . ARG A 1 95 ? 2.745 -8.798 9.012 1.00 90.88 95 ARG A O 1
ATOM 698 N N . ALA A 1 96 ? 4.302 -7.534 7.967 1.00 94.25 96 ALA A N 1
ATOM 699 C CA . ALA A 1 96 ? 4.814 -6.891 9.172 1.00 94.25 96 ALA A CA 1
ATOM 700 C C . ALA A 1 96 ? 3.711 -6.102 9.893 1.00 94.25 96 ALA A C 1
ATOM 702 O O . ALA A 1 96 ? 3.495 -6.313 11.079 1.00 94.25 96 ALA A O 1
ATOM 703 N N . VAL A 1 97 ? 2.936 -5.302 9.153 1.00 93.50 97 VAL A N 1
ATOM 704 C CA . VAL A 1 97 ? 1.852 -4.493 9.733 1.00 93.50 97 VAL A CA 1
ATOM 705 C C . VAL A 1 97 ? 0.735 -5.365 10.319 1.00 93.50 97 VAL A C 1
ATOM 707 O O . VAL A 1 97 ? 0.194 -5.027 11.361 1.00 93.50 97 VAL A O 1
ATOM 710 N N . VAL A 1 98 ? 0.394 -6.514 9.715 1.00 92.06 98 VAL A N 1
ATOM 711 C CA . VAL A 1 98 ? -0.562 -7.456 10.344 1.00 92.06 98 VAL A CA 1
ATOM 712 C C . VAL A 1 98 ? -0.079 -7.920 11.712 1.00 92.06 98 VAL A C 1
ATOM 714 O O . VAL A 1 98 ? -0.885 -8.065 12.629 1.00 92.06 98 VAL A O 1
ATOM 717 N N . ASP A 1 99 ? 1.211 -8.230 11.822 1.00 93.56 99 ASP A N 1
ATOM 718 C CA . ASP A 1 99 ? 1.777 -8.739 13.064 1.00 93.56 99 ASP A CA 1
ATOM 719 C C . ASP A 1 99 ? 1.864 -7.616 14.123 1.00 93.56 99 ASP A C 1
ATOM 721 O O . ASP A 1 99 ? 1.595 -7.882 15.293 1.00 93.56 99 ASP A O 1
ATOM 725 N N . GLU A 1 100 ? 2.143 -6.372 13.712 1.00 94.69 100 GLU A N 1
ATOM 726 C CA . GLU A 1 100 ? 2.129 -5.168 14.565 1.00 94.69 100 GLU A CA 1
ATOM 727 C C . GLU A 1 100 ? 0.717 -4.819 15.070 1.00 94.69 100 GLU A C 1
ATOM 729 O O . GLU A 1 100 ? 0.531 -4.540 16.251 1.00 94.69 100 GLU A O 1
ATOM 734 N N . GLU A 1 101 ? -0.298 -4.916 14.208 1.00 94.81 101 GLU A N 1
ATOM 735 C CA . GLU A 1 101 ? -1.660 -4.430 14.482 1.00 94.81 101 GLU A CA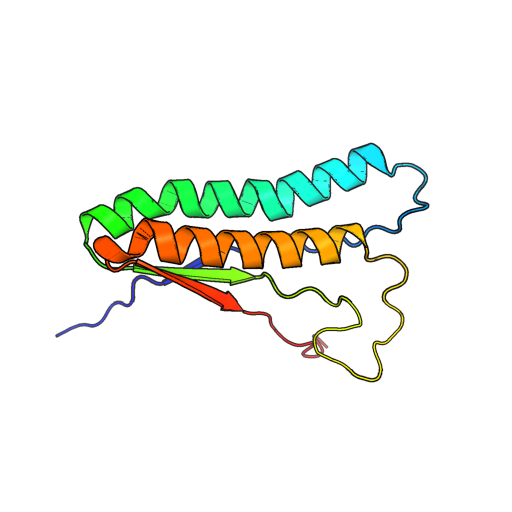 1
ATOM 736 C C . GLU A 1 101 ? -2.640 -5.511 14.950 1.00 94.81 101 GLU A C 1
ATOM 738 O O . GLU A 1 101 ? -3.863 -5.325 14.985 1.00 94.81 101 GLU A O 1
ATOM 743 N N . ARG A 1 102 ? -2.107 -6.676 15.325 1.00 89.75 102 ARG A N 1
ATOM 744 C CA . ARG A 1 102 ? -2.898 -7.839 15.732 1.00 89.75 102 ARG A CA 1
ATOM 745 C C . ARG A 1 102 ? -3.816 -7.541 16.921 1.00 89.75 102 ARG A C 1
ATOM 747 O O . ARG A 1 102 ? -4.912 -8.094 16.989 1.00 89.75 102 ARG A O 1
ATOM 754 N N . GLU A 1 103 ? -3.369 -6.703 17.854 1.00 94.31 103 GLU A N 1
ATOM 755 C CA . GLU A 1 103 ? -4.134 -6.343 19.057 1.00 94.31 103 GLU A CA 1
ATOM 756 C C . GLU A 1 103 ? -5.268 -5.355 18.757 1.00 94.31 103 GLU A C 1
ATOM 758 O O . GLU A 1 103 ? -6.315 -5.419 19.397 1.00 94.31 103 GLU A O 1
ATOM 763 N N . SER A 1 104 ? -5.094 -4.522 17.729 1.00 93.06 104 SER A N 1
ATOM 764 C CA . SER A 1 104 ? -6.044 -3.497 17.280 1.00 93.06 104 SER A CA 1
ATOM 765 C C . SER A 1 104 ? -7.160 -4.046 16.378 1.00 93.06 104 SER A C 1
ATOM 767 O O . SER A 1 104 ? -7.975 -3.280 15.863 1.00 93.06 104 SER A O 1
ATOM 769 N N . ASN A 1 105 ? -7.188 -5.365 16.135 1.00 91.12 105 ASN A N 1
ATOM 770 C CA . ASN A 1 105 ? -8.117 -6.032 15.213 1.00 91.12 105 ASN A CA 1
ATOM 771 C C . ASN A 1 105 ? -8.125 -5.393 13.803 1.00 91.12 105 ASN A C 1
ATOM 773 O O . ASN A 1 105 ? -9.156 -5.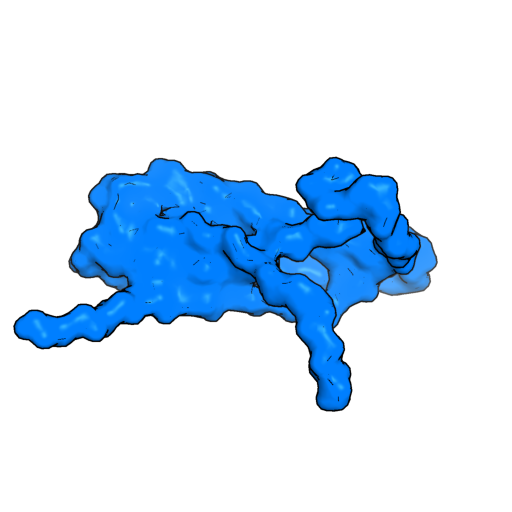310 13.131 1.00 91.12 105 ASN A O 1
ATOM 777 N N . VAL A 1 106 ? -6.950 -4.947 13.344 1.00 92.38 106 VAL A N 1
ATOM 778 C CA . VAL A 1 106 ? -6.744 -4.448 11.981 1.00 92.38 106 VAL A CA 1
ATOM 779 C C . VAL A 1 106 ? -6.122 -5.554 11.137 1.00 92.38 106 VAL A C 1
ATOM 781 O O . VAL A 1 106 ? -5.125 -6.173 11.499 1.00 92.38 106 VAL A O 1
ATOM 784 N N . CYS A 1 107 ? -6.715 -5.815 9.977 1.00 91.75 107 CYS A N 1
ATOM 785 C CA . CYS A 1 107 ? -6.252 -6.836 9.049 1.00 91.75 107 CYS A CA 1
ATOM 786 C C . CYS A 1 107 ? -5.685 -6.189 7.785 1.00 91.75 107 CYS A C 1
ATOM 788 O O . CYS A 1 107 ? -6.372 -5.429 7.107 1.00 91.75 107 CYS A O 1
ATOM 790 N N . VAL A 1 108 ? -4.453 -6.537 7.418 1.00 89.88 108 VAL A N 1
ATOM 791 C CA . VAL A 1 108 ? -3.822 -6.101 6.166 1.00 89.88 108 VAL A CA 1
ATOM 792 C C . VAL A 1 108 ? -3.654 -7.290 5.226 1.00 89.88 108 VAL A C 1
ATOM 794 O O . VAL A 1 108 ? -3.101 -8.329 5.582 1.00 89.88 108 VAL A O 1
ATOM 797 N N . MET A 1 109 ? -4.129 -7.147 3.994 1.00 87.44 109 MET A N 1
ATOM 798 C CA . MET A 1 109 ? -4.079 -8.183 2.968 1.00 87.44 109 MET A CA 1
ATOM 799 C C . MET A 1 109 ? -3.341 -7.673 1.738 1.00 87.44 109 M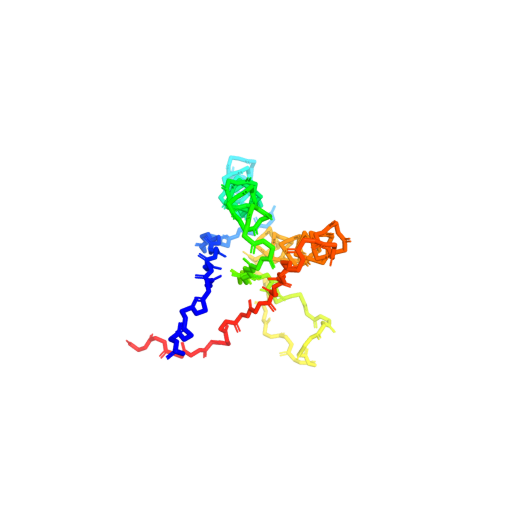ET A C 1
ATOM 801 O O . MET A 1 109 ? -3.555 -6.552 1.284 1.00 87.44 109 MET A O 1
ATOM 805 N N . SER A 1 110 ? -2.493 -8.523 1.163 1.00 84.81 110 SER A N 1
ATOM 806 C CA . SER A 1 110 ? -1.862 -8.262 -0.129 1.00 84.81 110 SER A CA 1
ATOM 807 C C . SER A 1 110 ? -2.570 -9.063 -1.212 1.00 84.81 110 SER A C 1
ATOM 809 O O . SER A 1 110 ? -2.697 -10.283 -1.098 1.00 84.81 110 SER A O 1
ATOM 811 N N . THR A 1 111 ? -3.022 -8.382 -2.260 1.00 81.12 111 THR A N 1
ATOM 812 C CA . THR A 1 111 ? -3.636 -9.005 -3.437 1.00 81.12 111 THR A CA 1
ATOM 813 C C . THR A 1 111 ? -3.026 -8.445 -4.716 1.00 81.12 111 THR A C 1
ATOM 815 O O . THR A 1 111 ? -2.255 -7.484 -4.701 1.00 81.12 111 THR A O 1
ATOM 818 N N . SER A 1 112 ? -3.360 -9.048 -5.843 1.00 66.00 112 SER A N 1
ATOM 819 C CA . SER A 1 112 ? -3.052 -8.506 -7.155 1.00 66.00 112 SER A CA 1
ATOM 820 C C . SER A 1 112 ? -4.136 -8.896 -8.139 1.00 66.00 112 SER A C 1
ATOM 822 O O . S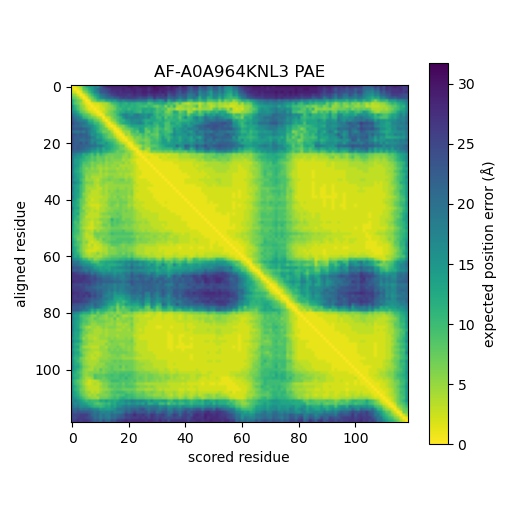ER A 1 112 ? -4.534 -10.063 -8.153 1.00 66.00 112 SER A O 1
ATOM 824 N N . PRO A 1 113 ? -4.574 -7.967 -8.998 1.00 64.56 113 PRO A N 1
ATOM 825 C CA . PRO A 1 113 ? -5.267 -8.368 -10.204 1.00 64.56 113 PRO A CA 1
ATOM 826 C C . PRO A 1 113 ? -4.304 -9.214 -11.048 1.00 64.56 113 PRO A C 1
ATOM 828 O O . PRO A 1 113 ? -3.163 -8.812 -11.286 1.00 64.56 113 PRO A O 1
ATOM 831 N N . ASP A 1 114 ? -4.752 -10.392 -11.480 1.00 52.31 114 ASP A N 1
ATOM 832 C CA . ASP A 1 114 ? -4.115 -11.057 -12.616 1.00 52.31 114 ASP A CA 1
ATOM 833 C C . ASP A 1 114 ? -4.324 -10.190 -13.869 1.00 52.31 114 ASP A C 1
ATOM 835 O O . ASP A 1 114 ? -5.143 -9.268 -13.866 1.00 52.31 114 ASP A O 1
ATOM 839 N N . ALA A 1 115 ? -3.566 -10.452 -14.936 1.00 52.62 115 ALA A N 1
ATOM 840 C CA . ALA A 1 115 ? -3.705 -9.745 -16.206 1.00 52.62 115 ALA A CA 1
ATOM 841 C C . ALA A 1 115 ? -5.080 -10.027 -16.842 1.00 52.62 115 ALA A C 1
ATOM 843 O O . ALA A 1 115 ? -5.215 -10.819 -17.769 1.00 52.62 115 ALA A O 1
ATOM 844 N N . THR A 1 116 ? -6.130 -9.383 -16.345 1.00 44.97 116 THR A N 1
ATOM 845 C CA . THR A 1 116 ? -7.358 -9.185 -17.098 1.00 44.97 116 THR A CA 1
ATOM 846 C C . THR A 1 116 ? -7.012 -8.249 -18.237 1.00 44.97 116 THR A C 1
ATOM 848 O O . THR A 1 116 ? -6.567 -7.128 -17.991 1.00 44.97 116 THR A O 1
ATOM 851 N N . GLY A 1 117 ? -7.172 -8.730 -19.471 1.00 41.84 117 GLY A N 1
ATOM 852 C CA . GLY A 1 117 ? -7.058 -7.908 -20.665 1.00 41.84 117 GLY A CA 1
ATOM 853 C C . GLY A 1 117 ? -7.981 -6.705 -20.534 1.00 41.84 117 GLY A C 1
ATOM 854 O O . GLY A 1 117 ? -9.189 -6.823 -20.723 1.00 41.84 117 GLY A O 1
ATOM 855 N N . ALA A 1 118 ? -7.412 -5.561 -20.165 1.00 35.28 118 ALA A N 1
ATOM 856 C CA . ALA A 1 118 ? -8.020 -4.279 -20.446 1.00 35.28 118 ALA A CA 1
ATOM 857 C C . ALA A 1 118 ? -7.945 -4.131 -21.970 1.00 35.28 118 ALA A C 1
ATOM 859 O O . ALA A 1 118 ? -6.891 -3.798 -22.511 1.00 35.28 118 ALA A O 1
ATOM 860 N N . ALA A 1 119 ? -9.020 -4.562 -22.631 1.00 33.34 119 ALA A N 1
ATOM 861 C CA . ALA A 1 119 ? -9.276 -4.310 -24.042 1.00 33.34 119 ALA A CA 1
ATOM 862 C C . ALA A 1 119 ? -9.606 -2.829 -24.259 1.00 33.34 119 ALA A C 1
ATOM 864 O O . ALA A 1 119 ? -10.216 -2.226 -23.343 1.00 33.34 119 ALA A O 1
#

Solvent-accessible surface area (backbone atoms only — not comparable to full-atom values): 6804 Å² total; per-residue (Å²): 143,80,91,72,81,58,70,45,78,46,75,44,74,94,58,69,37,38,94,82,45,97,62,42,65,68,54,49,50,53,46,44,47,43,29,41,49,43,41,51,53,54,48,65,70,46,45,67,61,26,48,78,62,51,41,33,36,40,39,35,58,15,69,39,80,54,60,82,81,82,39,101,73,55,69,85,58,81,42,30,56,60,38,27,50,40,13,45,50,40,35,52,50,33,54,51,50,27,68,72,30,53,86,31,48,34,45,48,42,64,46,64,84,70,92,69,81,82,124

Sequence (119 aa):
MSVKDKVVVISGGAVALAADSVDAEGLFQKVIDTNIVGTFLGVKHVLPYMESLNDGHIIVFGQGNVSEQRNPNPGPSIGSATYSVTKIAIRALARAVVDEERESNVCVMSTSPDATGAA

Secondary structure (DSSP, 8-state):
------EEEE--------TT-TTHHHHHHHHHIIIIIHHHHHHHHHHHHHHHHT-EEEEEE-----TTSS-SS----TT-HHHHHHHHHHHHHHHHHHHHTTTTTEEEEEE--------